Protein AF-A0AA40TTQ0-F1 (afdb_monomer_lite)

Secondary structure (DSSP, 8-state):
--HHHHHHHHHHHHHHHHHHHHHHHHHHHHHHHHHHHHHHHHHHHHHHHHHHHHHHHHHHHHHHHHHHHHHH--S-HHHHHHHHHHHHHHS-HHHHHHHHHHHTT-TTPPPHHHHHHHHHHHHH----S-GGG-----HHHHHHHHHHHHHHHH---------SS------PPPPPP-

Foldseek 3Di:
DPVVVVVVVVVVVVVVVVVVVVVVVVVVVVVVVVVVVVVVVVVVVVVVVVVLVVVLVVLLVLLVQLVVCLLLVDPDCPSNVVSLVVCVPPPDPVLNVLVVCQSVVPPPRDDSLVSSQVSCCVSVVDNPDDSVPDDDDNVNSVVVVVVVVVVVVVPDDPDDPDDPPDDDDDDDDDDDDD

pLDDT: mean 82.65, std 13.67, range [43.72, 95.0]

Radius of gyration: 42.47 Å; chains: 1; bounding box: 143×43×123 Å

Organism: NCBI:txid200454

Sequence (178 aa):
MNLDLIWAALLGSAGGIAGMGIVLWLLRTWFKARIKQSISHEYAVKLEEWKKSEQIRVKSEAIASLLAEWMSFPDDQRTLNKLTFEAYLWLPTDILRLLTKTLTHSATAPNAREILWHVRKHLLEDETLKSSEIVIFKQESERRAFRAKMSEMSTFTPFTPVNALGTKGHKGKNSPAR

Structure (mmCIF, N/CA/C/O backbone):
data_AF-A0AA40TTQ0-F1
#
_entry.id   AF-A0AA40TTQ0-F1
#
loop_
_atom_site.group_PDB
_atom_site.id
_atom_site.type_symbol
_atom_site.label_atom_id
_atom_site.label_alt_id
_atom_site.label_comp_id
_atom_site.label_asym_id
_atom_site.label_entity_id
_atom_site.label_seq_id
_atom_site.pdbx_PDB_ins_code
_atom_site.Cartn_x
_atom_site.Cartn_y
_atom_site.Cartn_z
_atom_site.occupancy
_atom_site.B_iso_or_equiv
_atom_site.auth_seq_id
_atom_site.auth_comp_id
_atom_site.auth_asym_id
_atom_site.auth_atom_id
_atom_site.pdbx_PDB_model_num
ATOM 1 N N . MET A 1 1 ? 58.959 8.217 -63.637 1.00 51.47 1 MET A N 1
ATOM 2 C CA . MET A 1 1 ? 58.066 7.772 -62.542 1.00 51.47 1 MET A CA 1
ATOM 3 C C . MET A 1 1 ? 56.695 8.343 -62.820 1.00 51.47 1 MET A C 1
ATOM 5 O O . MET A 1 1 ? 56.584 9.554 -62.947 1.00 51.47 1 MET A O 1
ATOM 9 N N . ASN A 1 2 ? 55.691 7.486 -62.988 1.00 65.00 2 ASN A N 1
ATOM 10 C CA . ASN A 1 2 ? 54.341 7.917 -63.344 1.00 65.00 2 ASN A CA 1
ATOM 11 C C . ASN A 1 2 ? 53.693 8.567 -62.119 1.00 65.00 2 ASN A C 1
ATOM 13 O O . ASN A 1 2 ? 53.228 7.864 -61.221 1.00 65.00 2 ASN A O 1
ATOM 17 N N . LEU A 1 3 ? 53.705 9.903 -62.072 1.00 66.81 3 LEU A N 1
ATOM 18 C CA . LEU A 1 3 ? 53.037 10.683 -61.027 1.00 66.81 3 LEU A CA 1
ATOM 19 C C . LEU A 1 3 ? 51.554 10.302 -60.906 1.00 66.81 3 LEU A C 1
ATOM 21 O O . LEU A 1 3 ? 51.031 10.266 -59.798 1.00 66.81 3 LEU A O 1
ATOM 25 N N . ASP A 1 4 ? 50.915 9.923 -62.012 1.00 66.75 4 ASP A N 1
ATOM 26 C CA . ASP A 1 4 ? 49.509 9.508 -62.052 1.00 66.75 4 ASP A CA 1
ATOM 27 C C . ASP A 1 4 ? 49.234 8.239 -61.231 1.00 66.75 4 ASP A C 1
ATOM 29 O O . ASP A 1 4 ? 48.194 8.127 -60.585 1.00 66.75 4 ASP A O 1
ATOM 33 N N . LEU A 1 5 ? 50.192 7.305 -61.179 1.00 71.06 5 LEU A N 1
ATOM 34 C CA . LEU A 1 5 ? 50.070 6.078 -60.385 1.00 71.06 5 LEU A CA 1
ATOM 35 C C . LEU A 1 5 ? 50.180 6.373 -58.879 1.00 71.06 5 LEU A C 1
ATOM 37 O O . LEU A 1 5 ? 49.493 5.752 -58.070 1.00 71.06 5 LEU A O 1
ATOM 41 N N . ILE A 1 6 ? 51.017 7.347 -58.503 1.00 68.25 6 ILE A N 1
ATOM 42 C CA . ILE A 1 6 ? 51.198 7.770 -57.108 1.00 68.25 6 ILE A CA 1
ATOM 43 C C . ILE A 1 6 ? 49.975 8.564 -56.639 1.00 68.25 6 ILE A C 1
ATOM 45 O O . ILE A 1 6 ? 49.463 8.284 -55.559 1.00 68.25 6 ILE A O 1
ATOM 49 N N . TRP A 1 7 ? 49.452 9.486 -57.458 1.00 61.69 7 TRP A N 1
ATOM 50 C CA . TRP A 1 7 ? 48.232 10.238 -57.144 1.00 61.69 7 TRP A CA 1
ATOM 51 C C . TRP A 1 7 ? 46.994 9.341 -57.050 1.00 61.69 7 TRP A C 1
ATOM 53 O O . TRP A 1 7 ? 46.204 9.504 -56.120 1.00 61.69 7 TRP A O 1
ATOM 63 N N . ALA A 1 8 ? 46.851 8.349 -57.935 1.00 67.06 8 ALA A N 1
ATOM 64 C CA . ALA A 1 8 ? 45.763 7.372 -57.867 1.00 67.06 8 ALA A CA 1
ATOM 65 C C . ALA A 1 8 ? 45.841 6.485 -56.608 1.00 67.06 8 ALA A C 1
ATOM 67 O O . ALA A 1 8 ? 44.820 6.238 -55.964 1.00 67.06 8 ALA A O 1
ATOM 68 N N . ALA A 1 9 ? 47.043 6.057 -56.201 1.00 63.75 9 ALA A N 1
ATOM 69 C CA . ALA A 1 9 ? 47.244 5.299 -54.963 1.00 63.75 9 ALA A CA 1
ATOM 70 C C . ALA A 1 9 ? 46.985 6.147 -53.698 1.00 63.75 9 ALA A C 1
ATOM 72 O O . ALA A 1 9 ? 46.375 5.670 -52.736 1.00 63.75 9 ALA A O 1
ATOM 73 N N . LEU A 1 10 ? 47.384 7.424 -53.702 1.00 59.88 10 LEU A N 1
ATOM 74 C CA . LEU A 1 10 ? 47.136 8.364 -52.601 1.00 59.88 10 LEU A CA 1
ATOM 75 C C . LEU A 1 10 ? 45.644 8.695 -52.454 1.00 59.88 10 LEU A C 1
ATOM 77 O O . LEU A 1 10 ? 45.123 8.660 -51.343 1.00 59.88 10 LEU A O 1
ATOM 81 N N . LEU A 1 11 ? 44.929 8.922 -53.559 1.00 60.12 11 LEU A N 1
ATOM 82 C CA . LEU A 1 11 ? 43.478 9.152 -53.555 1.00 60.12 11 LEU A CA 1
ATOM 83 C C . LEU A 1 11 ? 42.687 7.896 -53.152 1.00 60.12 11 LEU A C 1
ATOM 85 O O . LEU A 1 11 ? 41.735 7.997 -52.376 1.00 60.12 11 LEU A O 1
ATOM 89 N N . GLY A 1 12 ? 43.111 6.709 -53.602 1.00 63.59 12 GLY A N 1
ATOM 90 C CA . GLY A 1 12 ? 42.517 5.433 -53.188 1.00 63.59 12 GLY A CA 1
ATOM 91 C C . GLY A 1 12 ? 42.702 5.142 -51.694 1.00 63.59 12 GLY A C 1
ATOM 92 O O . GLY A 1 12 ? 41.765 4.709 -51.022 1.00 63.59 12 GLY A O 1
ATOM 93 N N . SER A 1 13 ? 43.882 5.446 -51.142 1.00 65.62 13 SER A N 1
ATOM 94 C CA . SER A 1 13 ? 44.162 5.289 -49.706 1.00 65.62 13 SER A CA 1
ATOM 95 C C . SER A 1 13 ? 43.457 6.342 -48.835 1.00 65.62 13 SER A C 1
ATOM 97 O O . SER A 1 13 ? 42.925 5.998 -47.778 1.00 65.62 13 SER A O 1
ATOM 99 N N . ALA A 1 14 ? 43.350 7.595 -49.294 1.00 65.44 14 ALA A N 1
ATOM 100 C CA . ALA A 1 14 ? 42.649 8.666 -48.583 1.00 65.44 14 ALA A CA 1
ATOM 101 C C . ALA A 1 14 ? 41.132 8.417 -48.486 1.00 65.44 14 ALA A C 1
ATOM 103 O O . ALA A 1 14 ? 40.538 8.616 -47.423 1.00 65.44 14 ALA A O 1
ATOM 104 N N . GLY A 1 15 ? 40.509 7.913 -49.559 1.00 72.50 15 GLY A N 1
ATOM 105 C CA . GLY A 1 15 ? 39.101 7.504 -49.552 1.00 72.50 15 GLY A CA 1
ATOM 106 C C . GLY A 1 15 ? 38.826 6.334 -48.601 1.00 72.50 15 GLY A C 1
ATOM 107 O O . GLY A 1 15 ? 37.825 6.342 -47.882 1.00 72.50 15 GLY A O 1
ATOM 108 N N . GLY A 1 16 ? 39.750 5.369 -48.524 1.00 74.44 16 GLY A N 1
ATOM 109 C CA . GLY A 1 16 ? 39.674 4.252 -47.579 1.00 74.44 16 GLY A CA 1
ATOM 110 C C . GLY A 1 16 ? 39.749 4.692 -46.113 1.00 74.44 16 GLY A C 1
ATOM 111 O O . GLY A 1 16 ? 38.965 4.219 -45.290 1.00 74.44 16 GLY A O 1
ATOM 112 N N . ILE A 1 17 ? 40.632 5.643 -45.785 1.00 80.00 17 ILE A N 1
ATOM 113 C CA . ILE A 1 17 ? 40.770 6.192 -44.424 1.00 80.00 17 ILE A CA 1
ATOM 114 C C . ILE A 1 17 ? 39.514 6.977 -44.019 1.00 80.00 17 ILE A C 1
ATOM 116 O O . ILE A 1 17 ? 39.007 6.797 -42.910 1.00 80.00 17 ILE A O 1
ATOM 120 N N . ALA A 1 18 ? 38.971 7.806 -44.916 1.00 83.31 18 ALA A N 1
ATOM 121 C CA . ALA A 1 18 ? 37.744 8.559 -44.656 1.00 83.31 18 ALA A CA 1
ATOM 122 C C . ALA A 1 18 ? 36.525 7.634 -44.483 1.00 83.31 18 ALA A C 1
ATOM 124 O O . ALA A 1 18 ? 35.764 7.785 -43.524 1.00 83.31 18 ALA A O 1
ATOM 125 N N . GLY A 1 19 ? 36.374 6.631 -45.356 1.00 83.94 19 GLY A N 1
ATOM 126 C CA . GLY A 1 19 ? 35.318 5.622 -45.250 1.00 83.94 19 GLY A CA 1
ATOM 127 C C . GLY A 1 19 ? 35.407 4.817 -43.951 1.00 83.94 19 GLY A C 1
ATOM 128 O O . GLY A 1 19 ? 34.407 4.664 -43.248 1.00 83.94 19 GLY A O 1
ATOM 129 N N . MET A 1 20 ? 36.613 4.386 -43.568 1.00 85.06 20 MET A N 1
ATOM 130 C CA . MET A 1 20 ? 36.853 3.704 -42.292 1.00 85.06 20 MET A CA 1
ATOM 131 C C . MET A 1 20 ? 36.499 4.598 -41.093 1.00 85.06 20 MET A C 1
ATOM 133 O O . MET A 1 20 ? 35.878 4.136 -40.137 1.00 85.06 20 MET A O 1
ATOM 137 N N . GLY A 1 21 ? 36.826 5.893 -41.155 1.00 88.94 21 GLY A N 1
ATOM 138 C CA . GLY A 1 21 ? 36.460 6.867 -40.125 1.00 88.94 21 GLY A CA 1
ATOM 139 C C . GLY A 1 21 ? 34.946 6.985 -39.921 1.00 88.94 21 GLY A C 1
ATOM 140 O O . GLY A 1 21 ? 34.479 6.986 -38.781 1.00 88.94 21 GLY A O 1
ATOM 141 N N . ILE A 1 22 ? 34.169 7.012 -41.008 1.00 89.88 22 ILE A N 1
ATOM 142 C CA . ILE A 1 22 ? 32.698 7.055 -40.957 1.00 89.88 22 ILE A CA 1
ATOM 143 C C . ILE A 1 22 ? 32.139 5.767 -40.342 1.00 89.88 22 ILE A C 1
ATOM 145 O O . ILE A 1 22 ? 31.272 5.832 -39.469 1.00 89.88 22 ILE A O 1
ATOM 149 N N . VAL A 1 23 ? 32.659 4.600 -40.735 1.00 89.38 23 VAL A N 1
ATOM 150 C CA . VAL A 1 23 ? 32.239 3.305 -40.172 1.00 89.38 23 VAL A CA 1
ATOM 151 C C . VAL A 1 23 ? 32.527 3.240 -38.669 1.00 89.38 23 VAL A C 1
ATOM 153 O O . VAL A 1 23 ? 31.640 2.896 -37.888 1.00 89.38 23 VAL A O 1
ATOM 156 N N . LEU A 1 24 ? 33.725 3.640 -38.230 1.00 91.44 24 LEU A N 1
ATOM 157 C CA . LEU A 1 24 ? 34.081 3.692 -36.808 1.00 91.44 24 LEU A CA 1
ATOM 158 C C . LEU A 1 24 ? 33.217 4.691 -36.028 1.00 91.44 24 LEU A C 1
ATOM 160 O O . LEU A 1 24 ? 32.827 4.419 -34.889 1.00 91.44 24 LEU A O 1
ATOM 164 N N . TRP A 1 25 ? 32.883 5.833 -36.630 1.00 93.56 25 TRP A N 1
ATOM 165 C CA . TRP A 1 25 ? 32.001 6.826 -36.023 1.00 93.56 25 TRP A CA 1
ATOM 166 C C . TRP A 1 25 ? 30.566 6.306 -35.859 1.00 93.56 25 TRP A C 1
ATOM 168 O O . TRP A 1 25 ? 29.976 6.462 -34.783 1.00 93.56 25 TRP A O 1
ATOM 178 N N . LEU A 1 26 ? 30.025 5.628 -36.876 1.00 92.56 26 LEU A N 1
ATOM 179 C CA . LEU A 1 26 ? 28.711 4.985 -36.819 1.00 92.56 26 LEU A CA 1
ATOM 180 C C . LEU A 1 26 ? 28.681 3.871 -35.770 1.00 92.56 26 LEU A C 1
ATOM 182 O O . LEU A 1 26 ? 27.776 3.854 -34.939 1.00 92.56 26 LEU A O 1
ATOM 186 N N . LEU A 1 27 ? 29.697 3.002 -35.736 1.00 90.56 27 LEU A N 1
ATOM 187 C CA . LEU A 1 27 ? 29.819 1.945 -34.728 1.00 90.56 27 LEU A CA 1
ATOM 188 C C . LEU A 1 27 ? 29.895 2.522 -33.312 1.00 90.56 27 LEU A C 1
ATOM 190 O O . LEU A 1 27 ? 29.179 2.067 -32.421 1.00 90.56 27 LEU A O 1
ATOM 194 N N . ARG A 1 28 ? 30.701 3.569 -33.095 1.00 91.94 28 ARG A N 1
ATOM 195 C CA . ARG A 1 28 ? 30.805 4.249 -31.794 1.00 91.94 28 ARG A CA 1
ATOM 196 C C . ARG A 1 28 ? 29.472 4.864 -31.373 1.00 91.94 28 ARG A C 1
ATOM 198 O O . ARG A 1 28 ? 29.114 4.783 -30.199 1.00 91.94 28 ARG A O 1
ATOM 205 N N . THR A 1 29 ? 28.744 5.477 -32.301 1.00 92.25 29 THR A N 1
ATOM 206 C CA . THR A 1 29 ? 27.443 6.106 -32.024 1.00 92.25 29 THR A CA 1
ATOM 207 C C . THR A 1 29 ? 26.373 5.058 -31.735 1.00 92.25 29 THR A C 1
ATOM 209 O O . THR A 1 29 ? 25.661 5.175 -30.738 1.00 92.25 29 THR A O 1
ATOM 212 N N . TRP A 1 30 ? 26.319 3.994 -32.536 1.00 93.69 30 TRP A N 1
ATOM 213 C CA . TRP A 1 30 ? 25.402 2.875 -32.345 1.00 93.69 30 TRP A CA 1
ATOM 214 C C . TRP A 1 30 ? 25.654 2.155 -31.017 1.00 93.69 30 TRP A C 1
ATOM 216 O O . TRP A 1 30 ? 24.724 1.949 -30.239 1.00 93.69 30 TRP A O 1
ATOM 226 N N . PHE A 1 31 ? 26.915 1.857 -30.694 1.00 92.38 31 PHE A N 1
ATOM 227 C CA . PHE A 1 31 ? 27.279 1.184 -29.449 1.00 92.38 31 PHE A CA 1
ATOM 228 C C . PHE A 1 31 ? 26.952 2.043 -28.219 1.00 92.38 31 PHE A C 1
ATOM 230 O O . PHE A 1 31 ? 26.344 1.559 -27.263 1.00 92.38 31 PHE A O 1
ATOM 237 N N . LYS A 1 32 ? 27.258 3.350 -28.263 1.00 91.62 32 LYS A N 1
ATOM 238 C CA . LYS A 1 32 ? 26.857 4.300 -27.211 1.00 91.62 32 LYS A CA 1
ATOM 239 C C . LYS A 1 32 ? 25.343 4.362 -27.042 1.00 91.62 32 LYS A C 1
ATOM 241 O O . LYS A 1 32 ? 24.867 4.347 -25.909 1.00 91.62 32 LYS A O 1
ATOM 246 N N . ALA A 1 33 ? 24.592 4.433 -28.141 1.00 91.44 33 ALA A N 1
ATOM 247 C CA . ALA A 1 33 ? 23.135 4.455 -28.100 1.00 91.44 33 ALA A CA 1
ATOM 248 C C . ALA A 1 33 ? 22.583 3.164 -27.483 1.00 91.44 33 ALA A C 1
ATOM 250 O O . ALA A 1 33 ? 21.716 3.225 -26.613 1.00 91.44 33 ALA A O 1
ATOM 251 N N . ARG A 1 34 ? 23.139 2.004 -27.855 1.00 92.62 34 ARG A N 1
ATOM 252 C CA . ARG A 1 34 ? 22.678 0.707 -27.358 1.00 92.62 34 ARG A CA 1
ATOM 253 C C . ARG A 1 34 ? 22.950 0.511 -25.868 1.00 92.62 34 ARG A C 1
ATOM 255 O O . ARG A 1 34 ? 22.044 0.065 -25.166 1.00 92.62 34 ARG A O 1
ATOM 262 N N . ILE A 1 35 ? 24.137 0.896 -25.389 1.00 91.50 35 ILE A N 1
ATOM 263 C CA . ILE A 1 35 ? 24.481 0.877 -23.956 1.00 91.50 35 ILE A CA 1
ATOM 264 C C . ILE A 1 35 ? 23.616 1.871 -23.181 1.00 91.50 35 ILE A C 1
ATOM 266 O O . ILE A 1 35 ? 23.064 1.541 -22.136 1.00 91.50 35 ILE A O 1
ATOM 270 N N . LYS A 1 36 ? 23.453 3.097 -23.691 1.00 92.31 36 LYS A N 1
ATOM 271 C CA . LYS A 1 36 ? 22.605 4.096 -23.033 1.00 92.31 36 LYS A CA 1
ATOM 272 C C . LYS A 1 36 ? 21.161 3.607 -22.924 1.00 92.31 36 LYS A C 1
ATOM 274 O O . LYS A 1 36 ? 20.533 3.821 -21.895 1.00 92.31 36 LYS A O 1
ATOM 279 N N . GLN A 1 37 ? 20.650 2.929 -23.951 1.00 92.12 37 GLN A N 1
ATOM 280 C CA . GLN A 1 37 ? 19.309 2.356 -23.938 1.00 92.12 37 GLN A CA 1
ATOM 281 C C . GLN A 1 37 ? 19.178 1.203 -22.937 1.00 92.12 37 GLN A C 1
ATOM 283 O O . GLN A 1 37 ? 18.183 1.162 -22.220 1.00 92.12 37 GLN A O 1
ATOM 288 N N . SER A 1 38 ? 20.158 0.292 -22.849 1.00 88.62 38 SER A N 1
ATOM 289 C CA . SER A 1 38 ? 20.104 -0.798 -21.863 1.00 88.62 38 SER A CA 1
ATOM 290 C C . SER A 1 38 ? 20.137 -0.262 -20.433 1.00 88.62 38 SER A C 1
ATOM 292 O O . SER A 1 38 ? 19.317 -0.660 -19.614 1.00 88.62 38 SER A O 1
ATOM 294 N N . ILE A 1 39 ? 21.011 0.711 -20.165 1.00 90.62 39 ILE A N 1
ATOM 295 C CA . ILE A 1 39 ? 21.120 1.373 -18.862 1.00 90.62 39 ILE A CA 1
ATOM 296 C C . ILE A 1 39 ? 19.836 2.150 -18.535 1.00 90.62 39 ILE A C 1
ATOM 298 O O . ILE A 1 39 ? 19.295 2.034 -17.441 1.00 90.62 39 ILE A O 1
ATOM 302 N N . SER A 1 40 ? 19.317 2.932 -19.486 1.00 90.62 40 SER A N 1
ATOM 303 C CA . SER A 1 40 ? 18.086 3.703 -19.289 1.00 90.62 40 SER A CA 1
ATOM 304 C C . SER A 1 40 ? 16.888 2.804 -19.005 1.00 90.62 40 SER A C 1
ATOM 306 O O . SER A 1 40 ? 16.029 3.185 -18.215 1.00 90.62 40 SER A O 1
ATOM 308 N N . HIS A 1 41 ? 16.813 1.641 -19.652 1.00 93.12 41 HIS A N 1
ATOM 309 C CA . HIS A 1 41 ? 15.755 0.675 -19.393 1.00 93.12 41 HIS A CA 1
ATOM 310 C C . HIS A 1 41 ? 15.873 0.097 -17.982 1.00 93.12 41 HIS A C 1
ATOM 312 O O . HIS A 1 41 ? 14.893 0.089 -17.247 1.00 93.12 41 HIS A O 1
ATOM 318 N N . GLU A 1 42 ? 17.078 -0.296 -17.566 1.00 90.75 42 GLU A N 1
ATOM 319 C CA . GLU A 1 42 ? 17.314 -0.802 -16.213 1.00 90.75 42 GLU A CA 1
ATOM 320 C C . GLU A 1 42 ? 16.961 0.241 -15.139 1.00 90.75 42 GLU A C 1
ATOM 322 O O . GLU A 1 42 ? 16.301 -0.081 -14.153 1.00 90.75 42 GLU A O 1
ATOM 327 N N . TYR A 1 43 ? 17.329 1.511 -15.341 1.00 92.25 43 TYR A N 1
ATOM 328 C CA . TYR A 1 43 ? 16.928 2.588 -14.433 1.00 92.25 43 TYR A CA 1
ATOM 329 C C . TYR A 1 43 ? 15.420 2.840 -14.434 1.00 92.25 43 TYR A C 1
ATOM 331 O O . TYR A 1 43 ? 14.869 3.125 -13.375 1.00 92.25 43 TYR A O 1
ATOM 339 N N . ALA A 1 44 ? 14.746 2.736 -15.584 1.00 92.94 44 ALA A N 1
ATOM 340 C CA . ALA A 1 44 ? 13.294 2.878 -15.653 1.00 92.94 44 ALA A CA 1
ATOM 341 C C . ALA A 1 44 ? 12.593 1.773 -14.851 1.00 92.94 44 ALA A C 1
ATOM 343 O O . ALA A 1 44 ? 11.736 2.081 -14.027 1.00 92.94 44 ALA A O 1
ATOM 344 N N . VAL A 1 45 ? 13.032 0.519 -15.005 1.00 93.88 45 VAL A N 1
ATOM 345 C CA . VAL A 1 45 ? 12.511 -0.624 -14.239 1.00 93.88 45 VAL A CA 1
ATOM 346 C C . VAL A 1 45 ? 12.744 -0.428 -12.739 1.00 93.88 45 VAL A C 1
ATOM 348 O O . VAL A 1 45 ? 11.802 -0.513 -11.956 1.00 93.88 45 VAL A O 1
ATOM 351 N N . LYS A 1 46 ? 13.967 -0.064 -12.327 1.00 93.38 46 LYS A N 1
ATOM 352 C CA . LYS A 1 46 ? 14.277 0.215 -10.911 1.00 93.38 46 LYS A CA 1
ATOM 353 C C . LYS A 1 46 ? 13.450 1.369 -10.345 1.00 93.38 46 LYS A C 1
ATOM 355 O O . LYS A 1 46 ? 13.055 1.339 -9.183 1.00 93.38 46 LYS A O 1
ATOM 360 N N . LEU A 1 47 ? 13.188 2.398 -11.150 1.00 93.19 47 LEU A N 1
ATOM 361 C CA . LEU A 1 47 ? 12.368 3.534 -10.743 1.00 93.19 47 LEU A CA 1
ATOM 362 C C . LEU A 1 47 ? 10.900 3.134 -10.562 1.00 93.19 47 LEU A C 1
ATOM 364 O O . LEU A 1 47 ? 10.255 3.599 -9.624 1.00 93.19 47 LEU A O 1
ATOM 368 N N . GLU A 1 48 ? 10.361 2.299 -11.448 1.00 93.44 48 GLU A N 1
ATOM 369 C CA . GLU A 1 48 ? 9.004 1.759 -11.327 1.00 93.44 48 GLU A CA 1
ATOM 370 C C . GLU A 1 48 ? 8.859 0.869 -10.092 1.00 93.44 48 GLU A C 1
ATOM 372 O O . GLU A 1 48 ? 7.900 1.017 -9.335 1.00 93.44 48 GLU A O 1
ATOM 377 N N . GLU A 1 49 ? 9.845 0.015 -9.835 1.00 92.44 49 GLU A N 1
ATOM 378 C CA . GLU A 1 49 ? 9.877 -0.854 -8.661 1.00 92.44 49 GLU A CA 1
ATOM 379 C C . GLU A 1 49 ? 9.958 -0.045 -7.359 1.00 92.44 49 GLU A C 1
ATOM 381 O O . GLU A 1 49 ? 9.176 -0.267 -6.430 1.00 92.44 49 GLU A O 1
ATOM 386 N N . TRP A 1 50 ? 10.812 0.984 -7.323 1.00 93.50 50 TRP A N 1
ATOM 387 C CA . TRP A 1 50 ? 10.887 1.907 -6.193 1.00 93.50 50 TRP A CA 1
ATOM 388 C C . TRP A 1 50 ? 9.554 2.629 -5.961 1.00 93.50 50 TRP A C 1
ATOM 390 O O . TRP A 1 50 ? 9.050 2.652 -4.837 1.00 93.50 50 TRP A O 1
ATOM 400 N N . LYS A 1 51 ? 8.917 3.140 -7.023 1.00 94.31 51 LYS A N 1
ATOM 401 C CA . LYS A 1 51 ? 7.589 3.767 -6.931 1.00 94.31 51 LYS A CA 1
ATOM 402 C C . LYS A 1 51 ? 6.528 2.796 -6.413 1.00 94.31 51 LYS A C 1
ATOM 404 O O . LYS A 1 51 ? 5.709 3.200 -5.590 1.00 94.31 51 LYS A O 1
ATOM 409 N N . LYS A 1 52 ? 6.536 1.532 -6.857 1.00 92.38 52 LYS A N 1
ATOM 410 C CA . LYS A 1 52 ? 5.618 0.495 -6.354 1.00 92.38 52 LYS A CA 1
ATOM 411 C C . LYS A 1 52 ? 5.837 0.273 -4.855 1.00 92.38 52 LYS A C 1
ATOM 413 O O . LYS A 1 52 ? 4.867 0.274 -4.101 1.00 92.38 52 LYS A O 1
ATOM 418 N N . SER A 1 53 ? 7.092 0.159 -4.417 1.00 91.19 53 SER A N 1
ATOM 419 C CA . SER A 1 53 ? 7.437 -0.031 -3.001 1.00 91.19 53 SER A CA 1
ATOM 420 C C . SER A 1 53 ? 6.991 1.143 -2.122 1.00 91.19 53 SER A C 1
ATOM 422 O O . SER A 1 53 ? 6.405 0.939 -1.058 1.00 91.19 53 SER A O 1
ATOM 424 N N . GLU A 1 54 ? 7.169 2.373 -2.605 1.00 93.06 54 GLU A N 1
ATOM 425 C CA . GLU A 1 54 ? 6.760 3.578 -1.888 1.00 93.06 54 GLU A CA 1
ATOM 426 C C . GLU A 1 54 ? 5.233 3.663 -1.775 1.00 93.06 54 GLU A C 1
ATOM 428 O O . GLU A 1 54 ? 4.696 3.925 -0.701 1.00 93.06 54 GLU A O 1
ATOM 433 N N . GLN A 1 55 ? 4.509 3.351 -2.855 1.00 92.56 55 GLN A N 1
ATOM 434 C CA . GLN A 1 55 ? 3.047 3.295 -2.821 1.00 92.56 55 GLN A CA 1
ATOM 435 C C . GLN A 1 55 ? 2.530 2.237 -1.847 1.00 92.56 55 GLN A C 1
ATOM 437 O O . GLN A 1 55 ? 1.550 2.489 -1.150 1.00 92.56 55 GLN A O 1
ATOM 442 N N . ILE A 1 56 ? 3.173 1.068 -1.783 1.00 92.62 56 ILE A N 1
ATOM 443 C CA . ILE A 1 56 ? 2.826 0.026 -0.811 1.00 92.62 56 ILE A CA 1
ATOM 444 C C . ILE A 1 56 ? 3.014 0.551 0.613 1.00 92.62 56 ILE A C 1
ATOM 446 O O . ILE A 1 56 ? 2.126 0.356 1.444 1.00 92.62 56 ILE A O 1
ATOM 450 N N . ARG A 1 57 ? 4.121 1.251 0.893 1.00 91.31 57 ARG A N 1
ATOM 451 C CA . ARG A 1 57 ? 4.401 1.833 2.212 1.00 91.31 57 ARG A CA 1
ATOM 452 C C . ARG A 1 57 ? 3.318 2.824 2.636 1.00 91.31 57 ARG A C 1
ATOM 454 O O . ARG A 1 57 ? 2.725 2.641 3.694 1.00 91.31 57 ARG A O 1
ATOM 461 N N . VAL A 1 58 ? 3.010 3.801 1.782 1.00 93.50 58 VAL A N 1
ATOM 462 C CA . VAL A 1 58 ? 1.999 4.839 2.059 1.00 93.50 58 VAL A CA 1
ATOM 463 C C . VAL A 1 58 ? 0.606 4.229 2.245 1.00 93.50 58 VAL A C 1
ATOM 465 O O . VAL A 1 58 ? -0.098 4.538 3.203 1.00 93.50 58 VAL A O 1
ATOM 468 N N . LYS A 1 59 ? 0.208 3.299 1.371 1.00 93.12 59 LYS A N 1
ATOM 469 C CA . LYS A 1 59 ? -1.087 2.605 1.475 1.00 93.12 59 LYS A CA 1
ATOM 470 C C . LYS A 1 59 ? -1.200 1.761 2.747 1.00 93.12 59 LYS A C 1
ATOM 472 O O . LYS A 1 59 ? -2.257 1.722 3.375 1.00 93.12 59 LYS A O 1
ATOM 477 N N . SER A 1 60 ? -0.110 1.100 3.136 1.00 90.94 60 SER A N 1
ATOM 478 C CA . SER A 1 60 ? -0.048 0.315 4.374 1.00 90.94 60 SER A CA 1
ATOM 479 C C . SER A 1 60 ? -0.166 1.212 5.605 1.00 90.94 60 SER A C 1
ATOM 481 O O . SER A 1 60 ? -0.904 0.883 6.532 1.00 90.94 60 SER A O 1
ATOM 483 N N . GLU A 1 61 ? 0.512 2.361 5.597 1.00 92.81 61 GLU A N 1
ATOM 484 C CA . GLU A 1 61 ? 0.433 3.368 6.657 1.00 92.81 61 GLU A CA 1
ATOM 485 C C . GLU A 1 61 ? -0.996 3.896 6.832 1.00 92.81 61 GLU A C 1
ATOM 487 O O . GLU A 1 61 ? -1.483 3.970 7.961 1.00 92.81 61 GLU A O 1
ATOM 492 N N . ALA A 1 62 ? -1.702 4.184 5.734 1.00 93.12 62 ALA A N 1
ATOM 493 C CA . ALA A 1 62 ? -3.084 4.659 5.778 1.00 93.12 62 ALA A CA 1
ATOM 494 C C . ALA A 1 62 ? -4.034 3.645 6.444 1.00 93.12 62 ALA A C 1
ATOM 496 O O . ALA A 1 62 ? -4.820 4.015 7.317 1.00 93.12 62 ALA A O 1
ATOM 497 N N . ILE A 1 63 ? -3.938 2.354 6.095 1.00 93.81 63 ILE A N 1
ATOM 498 C CA . ILE A 1 63 ? -4.769 1.298 6.706 1.00 93.81 63 ILE A CA 1
ATOM 499 C C . ILE A 1 63 ? -4.393 1.051 8.168 1.00 93.81 63 ILE A C 1
ATOM 501 O O . ILE A 1 63 ? -5.278 0.871 9.006 1.00 93.81 63 ILE A O 1
ATOM 505 N N . ALA A 1 64 ? -3.098 1.041 8.489 1.00 92.44 64 ALA A N 1
ATOM 506 C CA . ALA A 1 64 ? -2.642 0.878 9.865 1.00 92.44 64 ALA A CA 1
ATOM 507 C C . ALA A 1 64 ? -3.149 2.029 10.746 1.00 92.44 64 ALA A C 1
ATOM 509 O O . ALA A 1 64 ? -3.685 1.783 11.825 1.00 92.44 64 ALA A O 1
ATOM 510 N N . SER A 1 65 ? -3.059 3.261 10.242 1.00 92.94 65 SER A N 1
ATOM 511 C CA . SER A 1 65 ? -3.573 4.459 10.911 1.00 92.94 65 SER A CA 1
ATOM 512 C C . SER A 1 65 ? -5.090 4.403 11.069 1.00 92.94 65 SER A C 1
ATOM 514 O O . SER A 1 65 ? -5.595 4.686 12.149 1.00 92.94 65 SER A O 1
ATOM 516 N N . LEU A 1 66 ? -5.820 3.973 10.033 1.00 93.88 66 LEU A N 1
ATOM 517 C CA . LEU A 1 66 ? -7.275 3.811 10.084 1.00 93.88 66 LEU A CA 1
ATOM 518 C C . LEU A 1 66 ? -7.699 2.839 11.187 1.00 93.88 66 LEU A C 1
ATOM 520 O O . LEU A 1 66 ? -8.578 3.155 11.983 1.00 93.88 66 LEU A O 1
ATOM 524 N N . LEU A 1 67 ? -7.092 1.652 11.229 1.00 91.06 67 LEU A N 1
ATOM 525 C CA . LEU A 1 67 ? -7.451 0.629 12.208 1.00 91.06 67 LEU A CA 1
ATOM 526 C C . LEU A 1 67 ? -7.017 1.013 13.624 1.00 91.06 67 LEU A C 1
ATOM 528 O O . LEU A 1 67 ? -7.753 0.733 14.567 1.00 91.06 67 LEU A O 1
ATOM 532 N N . ALA A 1 68 ? -5.863 1.665 13.775 1.00 91.06 68 ALA A N 1
ATOM 533 C CA . ALA A 1 68 ? -5.411 2.181 15.063 1.00 91.06 68 ALA A CA 1
ATOM 534 C C . ALA A 1 68 ? -6.368 3.251 15.600 1.00 91.06 68 ALA A C 1
ATOM 536 O O . ALA A 1 68 ? -6.794 3.169 16.751 1.00 91.06 68 ALA A O 1
ATOM 537 N N . GLU A 1 69 ? -6.754 4.203 14.750 1.00 90.94 69 GLU A N 1
ATOM 538 C CA . GLU A 1 69 ? -7.685 5.267 15.111 1.00 90.94 69 GLU A CA 1
ATOM 539 C C . GLU A 1 69 ? -9.071 4.701 15.418 1.00 90.94 69 GLU A C 1
ATOM 541 O O . GLU A 1 69 ? -9.655 5.021 16.441 1.00 90.94 69 GLU A O 1
ATOM 546 N N . TRP A 1 70 ? -9.581 3.774 14.607 1.00 90.31 70 TRP A N 1
ATOM 547 C CA . TRP A 1 70 ? -10.867 3.128 14.872 1.00 90.31 70 TRP A CA 1
ATOM 548 C C . TRP A 1 70 ? -10.889 2.373 16.213 1.00 90.31 70 TRP A C 1
ATOM 550 O O . TRP A 1 70 ? -11.871 2.446 16.949 1.00 90.31 70 TRP A O 1
ATOM 560 N N . MET A 1 71 ? -9.799 1.684 16.572 1.00 86.56 71 MET A N 1
ATOM 561 C CA . MET A 1 71 ? -9.688 0.973 17.854 1.00 86.56 71 MET A CA 1
ATOM 562 C C . MET A 1 71 ? -9.510 1.893 19.065 1.00 86.56 71 MET A C 1
ATOM 564 O O . MET A 1 71 ? -9.773 1.461 20.190 1.00 86.56 71 MET A O 1
ATOM 568 N N . SER A 1 72 ? -9.046 3.130 18.869 1.00 85.75 72 SER A N 1
ATOM 569 C CA . SER A 1 72 ? -8.822 4.083 19.961 1.00 85.75 72 SER A CA 1
ATOM 570 C C . SER A 1 72 ? -10.120 4.725 20.475 1.00 85.75 72 SER A C 1
ATOM 572 O O . SER A 1 72 ? -10.095 5.348 21.540 1.00 85.75 72 SER A O 1
ATOM 574 N N . PHE A 1 73 ? -11.243 4.506 19.771 1.00 82.75 73 PHE A N 1
ATOM 575 C CA . PHE A 1 73 ? -12.540 5.158 19.986 1.00 82.75 73 PHE A CA 1
ATOM 576 C C . PHE A 1 73 ? -12.380 6.687 20.022 1.00 82.75 73 PHE A C 1
ATOM 578 O O . PHE A 1 73 ? -12.411 7.286 21.100 1.00 82.75 73 PHE A O 1
ATOM 585 N N . PRO A 1 74 ? -12.142 7.316 18.859 1.00 81.69 74 PRO A N 1
ATOM 586 C CA . PRO A 1 74 ? -11.797 8.723 18.785 1.00 81.69 74 PRO A CA 1
ATOM 587 C C . PRO A 1 74 ? -13.047 9.583 18.978 1.00 81.69 74 PRO A C 1
ATOM 589 O O . PRO A 1 74 ? -14.124 9.264 18.471 1.00 81.69 74 PRO A O 1
ATOM 592 N N . ASP A 1 75 ? -12.883 10.712 19.665 1.00 79.56 75 ASP A N 1
ATOM 593 C CA . ASP A 1 75 ? -13.944 11.718 19.779 1.00 79.56 75 ASP A CA 1
ATOM 594 C C . ASP A 1 75 ? -14.109 12.505 18.462 1.00 79.56 75 ASP A C 1
ATOM 596 O O . ASP A 1 75 ? -15.215 12.919 18.110 1.00 79.56 75 ASP A O 1
ATOM 600 N N . ASP A 1 76 ? -13.019 12.687 17.700 1.00 84.00 76 ASP A N 1
ATOM 601 C CA . ASP A 1 76 ? -13.038 13.356 16.395 1.00 84.00 76 ASP A CA 1
ATOM 602 C C . ASP A 1 76 ? -13.257 12.354 15.253 1.00 84.00 76 ASP A C 1
ATOM 604 O O . ASP A 1 76 ? -12.383 11.579 14.873 1.00 84.00 76 ASP A O 1
ATOM 608 N N . GLN A 1 77 ? -14.442 12.406 14.648 1.00 88.94 77 GLN A N 1
ATOM 609 C CA . GLN A 1 77 ? -14.802 11.552 13.514 1.00 88.94 77 GLN A CA 1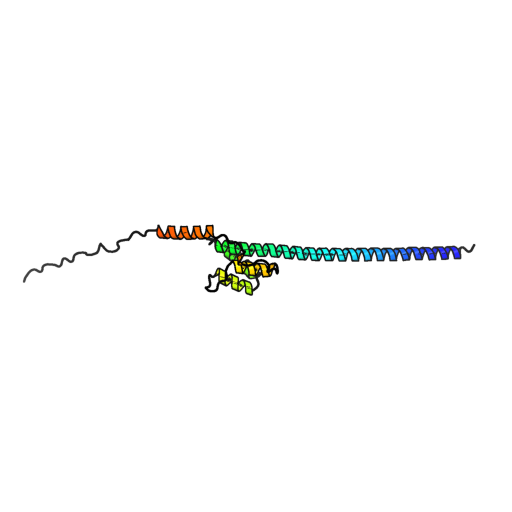
ATOM 610 C C . GLN A 1 77 ? -14.189 12.025 12.190 1.00 88.94 77 GLN A C 1
ATOM 612 O O . GLN A 1 77 ? -14.221 11.297 11.194 1.00 88.94 77 GLN A O 1
ATOM 617 N N . ARG A 1 78 ? -13.648 13.248 12.126 1.00 92.38 78 ARG A N 1
ATOM 618 C CA . ARG A 1 78 ? -13.113 13.815 10.883 1.00 92.38 78 ARG A CA 1
ATOM 619 C C . ARG A 1 78 ? -11.898 13.036 10.389 1.00 92.38 78 ARG A C 1
ATOM 621 O O . ARG A 1 78 ? -11.799 12.769 9.189 1.00 92.38 78 ARG A O 1
ATOM 628 N N . THR A 1 79 ? -10.990 12.683 11.297 1.00 90.69 79 THR A N 1
ATOM 629 C CA . THR A 1 79 ? -9.784 11.895 11.001 1.00 90.69 79 THR A CA 1
ATOM 630 C C . THR A 1 79 ? -10.164 10.508 10.498 1.00 90.69 79 THR A C 1
ATOM 632 O O . THR A 1 79 ? -9.709 10.095 9.430 1.00 90.69 79 THR A O 1
ATOM 635 N N . LEU A 1 80 ? -11.082 9.842 11.201 1.00 91.75 80 LEU A N 1
ATOM 636 C CA . LEU A 1 80 ? -11.580 8.521 10.842 1.00 91.75 80 LEU A CA 1
ATOM 637 C C . LEU A 1 80 ? -12.251 8.525 9.462 1.00 91.75 80 LEU A C 1
ATOM 639 O O . LEU A 1 80 ? -11.916 7.701 8.612 1.00 91.75 80 LEU A O 1
ATOM 643 N N . ASN A 1 81 ? -13.133 9.490 9.190 1.00 93.50 81 ASN A N 1
ATOM 644 C CA . ASN A 1 81 ? -13.799 9.619 7.892 1.00 93.50 81 ASN A CA 1
ATOM 645 C C . ASN A 1 81 ? -12.797 9.854 6.758 1.00 93.50 81 ASN A C 1
ATOM 647 O O . ASN A 1 81 ? -12.886 9.199 5.721 1.00 93.50 81 ASN A O 1
ATOM 651 N N . LYS A 1 82 ? -11.806 10.732 6.964 1.00 94.69 82 LYS A N 1
ATOM 652 C CA . LYS A 1 82 ? -10.745 10.987 5.979 1.00 94.69 82 LYS A CA 1
ATOM 653 C C . LYS A 1 82 ? -9.996 9.698 5.621 1.00 94.69 82 LYS A C 1
ATOM 655 O O . LYS A 1 82 ? -9.890 9.377 4.440 1.00 94.69 82 LYS A O 1
ATOM 660 N N . LEU A 1 83 ? -9.514 8.963 6.626 1.00 93.75 83 LEU A N 1
ATOM 661 C CA . LEU A 1 83 ? -8.766 7.715 6.432 1.00 93.75 83 LEU A CA 1
ATOM 662 C C . LEU A 1 83 ? -9.630 6.629 5.782 1.00 93.75 83 LEU A C 1
ATOM 664 O O . LEU A 1 83 ? -9.167 5.878 4.924 1.00 93.75 83 LEU A O 1
ATOM 668 N N . THR A 1 84 ? -10.909 6.573 6.152 1.00 93.44 84 THR A N 1
ATOM 669 C CA . THR A 1 84 ? -11.840 5.602 5.579 1.00 93.44 84 THR A CA 1
ATOM 670 C C . THR A 1 84 ? -12.091 5.908 4.100 1.00 93.44 84 THR A C 1
ATOM 672 O O . THR A 1 84 ? -12.020 5.006 3.270 1.00 93.44 84 THR A O 1
ATOM 6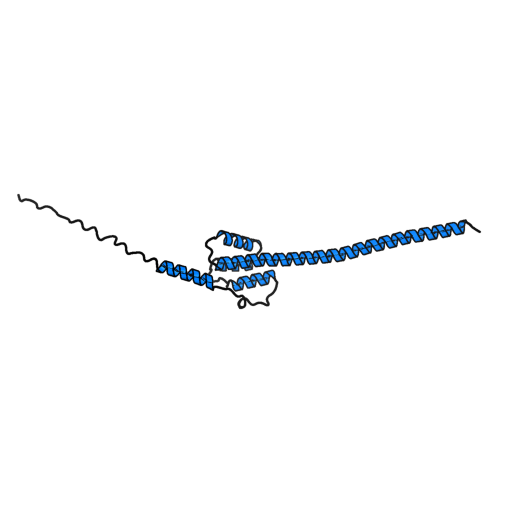75 N N . PHE A 1 85 ? -12.332 7.172 3.738 1.00 95.00 85 PHE A N 1
ATOM 676 C CA . PHE A 1 85 ? -12.509 7.579 2.340 1.00 95.00 85 PHE A CA 1
ATOM 677 C C . PHE A 1 85 ? -11.261 7.329 1.503 1.00 95.00 85 PHE A C 1
ATOM 679 O O . PHE A 1 85 ? -11.375 6.863 0.373 1.00 95.00 85 PHE A O 1
ATOM 686 N N . GLU A 1 86 ? -10.079 7.579 2.061 1.00 94.19 86 GLU A N 1
ATOM 687 C CA . GLU A 1 86 ? -8.824 7.255 1.395 1.00 94.19 86 GLU A CA 1
ATOM 688 C C . GLU A 1 86 ? -8.737 5.756 1.082 1.00 94.19 86 GLU A C 1
ATOM 690 O O . GLU A 1 86 ? -8.493 5.392 -0.067 1.00 94.19 86 GLU A O 1
ATOM 695 N N . ALA A 1 87 ? -9.037 4.888 2.053 1.00 93.38 87 ALA A N 1
ATOM 696 C CA . ALA A 1 87 ? -9.079 3.442 1.841 1.00 93.38 87 ALA A CA 1
ATOM 697 C C . ALA A 1 87 ? -10.110 3.027 0.771 1.00 93.38 87 ALA A C 1
ATOM 699 O O . ALA A 1 87 ? -9.808 2.182 -0.070 1.00 93.38 87 ALA A O 1
ATOM 700 N N . TYR A 1 88 ? -11.297 3.647 0.744 1.00 93.56 88 TYR A N 1
ATOM 701 C CA . TYR A 1 88 ? -12.348 3.357 -0.245 1.00 93.56 88 TYR A CA 1
ATOM 702 C C . TYR A 1 88 ? -11.926 3.620 -1.701 1.00 93.56 88 TYR A C 1
ATOM 704 O O . TYR A 1 88 ? -12.475 2.991 -2.604 1.00 93.56 88 TYR A O 1
ATOM 712 N N . LEU A 1 89 ? -10.981 4.534 -1.948 1.00 93.06 89 LEU A N 1
ATOM 713 C CA . LEU A 1 89 ? -10.600 4.929 -3.309 1.00 93.06 89 LEU A CA 1
ATOM 714 C C . LEU A 1 89 ? -9.675 3.931 -4.007 1.00 93.06 89 LEU A C 1
ATOM 716 O O . LEU A 1 89 ? -9.726 3.811 -5.230 1.00 93.06 89 LEU A O 1
ATOM 720 N N . TRP A 1 90 ? -8.801 3.254 -3.263 1.00 92.50 90 TRP A N 1
ATOM 721 C CA . TRP A 1 90 ? -7.755 2.415 -3.858 1.00 92.50 90 TRP A CA 1
ATOM 722 C C . TRP A 1 90 ? -7.826 0.943 -3.456 1.00 92.50 90 TRP A C 1
ATOM 724 O O . TRP A 1 90 ? -7.174 0.121 -4.102 1.00 92.50 90 TRP A O 1
ATOM 734 N N . LEU A 1 91 ? -8.573 0.592 -2.407 1.00 94.06 91 LEU A N 1
ATOM 735 C CA . LEU A 1 91 ? -8.672 -0.785 -1.938 1.00 94.06 91 LEU A CA 1
ATOM 736 C C . LEU A 1 91 ? -9.650 -1.592 -2.816 1.00 94.06 91 LEU A C 1
ATOM 738 O O . LEU A 1 91 ? -10.727 -1.095 -3.154 1.00 94.06 91 LEU A O 1
ATOM 742 N N . PRO A 1 92 ? -9.332 -2.849 -3.173 1.00 93.94 92 PRO A N 1
ATOM 743 C CA . PRO A 1 92 ? -10.232 -3.683 -3.960 1.00 93.94 92 PRO A CA 1
ATOM 744 C C . PRO A 1 92 ? -11.527 -3.990 -3.200 1.00 93.94 92 PRO A C 1
ATOM 746 O O . PRO A 1 92 ? -11.542 -4.152 -1.976 1.00 93.94 92 PRO A O 1
ATOM 749 N N . THR A 1 93 ? -12.619 -4.132 -3.953 1.00 93.06 93 THR A N 1
ATOM 750 C CA . THR A 1 93 ? -13.984 -4.265 -3.422 1.00 93.06 93 THR A CA 1
ATOM 751 C C . THR A 1 93 ? -14.150 -5.435 -2.450 1.00 93.06 93 THR A C 1
ATOM 753 O O . THR A 1 93 ? -14.922 -5.334 -1.497 1.00 93.06 93 THR A O 1
ATOM 756 N N . ASP A 1 94 ? -13.422 -6.532 -2.649 1.00 91.81 94 ASP A N 1
ATOM 757 C CA . ASP A 1 94 ? -13.528 -7.719 -1.796 1.00 91.81 94 ASP A CA 1
ATOM 758 C C . ASP A 1 94 ? -13.036 -7.446 -0.372 1.00 91.81 94 ASP A C 1
ATOM 760 O O . ASP A 1 94 ? -13.745 -7.726 0.596 1.00 91.81 94 ASP A O 1
ATOM 764 N N . ILE A 1 95 ? -11.866 -6.815 -0.241 1.00 92.19 95 ILE A N 1
ATOM 765 C CA . ILE A 1 95 ? -11.299 -6.424 1.057 1.00 92.19 95 ILE A CA 1
ATOM 766 C C . ILE A 1 95 ? -12.131 -5.300 1.665 1.00 92.19 95 ILE A C 1
ATOM 768 O O . ILE A 1 95 ? -12.367 -5.272 2.870 1.00 92.19 95 ILE A O 1
ATOM 772 N N . LEU A 1 96 ? -12.636 -4.400 0.826 1.00 92.06 96 LEU A N 1
ATOM 773 C CA . LEU A 1 96 ? -13.446 -3.281 1.264 1.00 92.06 96 LEU A CA 1
ATOM 774 C C . LEU A 1 96 ? -14.746 -3.728 1.940 1.00 92.06 96 LEU A C 1
ATOM 776 O O . LEU A 1 96 ? -15.088 -3.217 2.999 1.00 92.06 96 LEU A O 1
ATOM 780 N N . ARG A 1 97 ? -15.434 -4.738 1.395 1.00 91.75 97 ARG A N 1
ATOM 781 C CA . ARG A 1 97 ? -16.627 -5.321 2.035 1.00 91.75 97 ARG A CA 1
ATOM 782 C C . ARG A 1 97 ? -16.313 -5.892 3.417 1.00 91.75 97 ARG A C 1
ATOM 784 O O . ARG A 1 97 ? -17.137 -5.766 4.320 1.00 91.75 97 ARG A O 1
ATOM 791 N N . LEU A 1 98 ? -15.149 -6.524 3.581 1.00 91.25 98 LEU A N 1
ATOM 792 C CA . LEU A 1 98 ? -14.689 -7.039 4.875 1.00 91.25 98 LEU A CA 1
ATOM 793 C C . LEU A 1 98 ? -14.401 -5.887 5.843 1.00 91.25 98 LEU A C 1
ATOM 795 O O . LEU A 1 98 ? -14.891 -5.905 6.969 1.00 91.25 98 LEU A O 1
ATOM 799 N N . LEU A 1 99 ? -13.698 -4.854 5.374 1.00 91.81 99 LEU A N 1
ATOM 800 C CA . LEU A 1 99 ? -13.410 -3.647 6.143 1.00 91.81 99 LEU A CA 1
ATOM 801 C C . LEU A 1 99 ? -14.698 -2.964 6.618 1.00 91.81 99 LEU A C 1
ATOM 803 O O . LEU A 1 99 ? -14.853 -2.726 7.811 1.00 91.81 99 LEU A O 1
ATOM 807 N N . THR A 1 100 ? -15.659 -2.710 5.725 1.00 92.12 100 THR A N 1
ATOM 808 C CA . THR A 1 100 ? -16.942 -2.087 6.080 1.00 92.12 100 THR A CA 1
ATOM 809 C C . THR A 1 100 ? -17.700 -2.915 7.116 1.00 92.12 100 THR A C 1
ATOM 811 O O . THR A 1 100 ? -18.230 -2.359 8.077 1.00 92.12 100 THR A O 1
ATOM 814 N N . LYS A 1 101 ? -17.735 -4.246 6.968 1.00 91.75 101 LYS A N 1
ATOM 815 C CA . LYS A 1 101 ? -18.375 -5.146 7.943 1.00 91.75 101 LYS A CA 1
ATOM 816 C C . LYS A 1 101 ? -17.752 -5.041 9.332 1.00 91.75 101 LYS A C 1
ATOM 818 O O . LYS A 1 101 ? -18.491 -5.096 10.315 1.00 91.75 101 LYS A O 1
ATOM 823 N N . THR A 1 102 ? -16.431 -4.886 9.411 1.00 90.38 102 THR A N 1
ATOM 824 C CA . THR A 1 102 ? -15.722 -4.717 10.685 1.00 90.38 102 THR A CA 1
ATOM 825 C C . THR A 1 102 ? -15.941 -3.334 11.276 1.00 90.38 102 THR A C 1
ATOM 827 O O . THR A 1 102 ? -16.292 -3.244 12.448 1.00 90.38 102 THR A O 1
ATOM 830 N N . LEU A 1 103 ? -15.840 -2.273 10.470 1.00 88.62 103 LEU A N 1
ATOM 831 C CA . LEU A 1 103 ? -16.066 -0.898 10.926 1.00 88.62 103 LEU A CA 1
ATOM 832 C C . LEU A 1 103 ? -17.506 -0.657 11.416 1.00 88.62 103 LEU A C 1
ATOM 834 O O . LEU A 1 103 ? -17.719 0.157 12.307 1.00 88.62 103 LEU A O 1
ATOM 838 N N . THR A 1 104 ? -18.488 -1.373 10.858 1.00 87.88 104 THR A N 1
ATOM 839 C CA . THR A 1 104 ? -19.915 -1.274 11.234 1.00 87.88 104 THR A CA 1
ATOM 840 C C . THR A 1 104 ? -20.343 -2.249 12.336 1.00 87.88 104 THR A C 1
ATOM 842 O O . THR A 1 104 ? -21.527 -2.312 12.655 1.00 87.88 104 THR A O 1
ATOM 845 N N . HIS A 1 105 ? -19.413 -3.013 12.924 1.00 83.38 105 HIS A N 1
ATOM 846 C CA . HIS A 1 105 ? -19.701 -4.021 13.955 1.00 83.38 105 HIS A CA 1
ATOM 847 C C . HIS A 1 105 ? -20.806 -5.022 13.562 1.00 83.38 105 HIS A C 1
ATOM 849 O O . HIS A 1 105 ? -21.667 -5.379 14.366 1.00 83.38 105 HIS A O 1
ATOM 855 N N . SER A 1 106 ? -20.791 -5.501 12.315 1.00 84.38 106 SER A N 1
ATOM 856 C CA . SER A 1 106 ? -21.739 -6.535 11.882 1.00 84.38 106 SER A CA 1
ATOM 857 C C . SER A 1 106 ? -21.501 -7.875 12.603 1.00 84.38 106 SER A C 1
ATOM 859 O O . SER A 1 106 ? -20.374 -8.212 12.961 1.00 84.38 106 SER A O 1
ATOM 861 N N . ALA A 1 107 ? -22.548 -8.688 12.780 1.00 74.38 107 ALA A N 1
ATOM 862 C CA . ALA A 1 107 ? -22.451 -9.976 13.486 1.00 74.38 107 ALA A CA 1
ATOM 863 C C . ALA A 1 107 ? -21.509 -10.999 12.809 1.00 74.38 107 ALA A C 1
ATOM 865 O O . ALA A 1 107 ? -21.038 -11.931 13.452 1.00 74.38 107 ALA A O 1
ATOM 866 N N . THR A 1 108 ? -21.221 -10.820 11.517 1.00 82.31 108 THR A N 1
ATOM 867 C CA . THR A 1 108 ? -20.292 -11.647 10.722 1.00 82.31 108 THR A CA 1
ATOM 868 C C . THR A 1 108 ? -18.997 -10.883 10.407 1.00 82.31 108 THR A C 1
ATOM 870 O O . THR A 1 108 ? -18.361 -11.119 9.379 1.00 82.31 108 THR A O 1
ATOM 873 N N . ALA A 1 109 ? -18.637 -9.898 11.233 1.00 80.94 109 ALA A N 1
ATOM 874 C CA . ALA A 1 109 ? -17.446 -9.089 11.027 1.00 80.94 109 ALA A CA 1
ATOM 875 C C . ALA A 1 109 ? -16.164 -9.919 11.215 1.00 80.94 109 ALA A C 1
ATOM 877 O O . ALA A 1 109 ? -16.001 -10.544 12.267 1.00 80.94 109 ALA A O 1
ATOM 878 N N . PRO A 1 110 ? -15.230 -9.890 10.248 1.00 82.88 110 PRO A N 1
ATOM 879 C CA . PRO A 1 110 ? -13.905 -10.457 10.445 1.00 82.88 110 PRO A CA 1
ATOM 880 C C . PRO A 1 110 ? -13.127 -9.663 11.497 1.00 82.88 110 PRO A C 1
ATOM 882 O O . PRO A 1 110 ? -13.384 -8.477 11.752 1.00 82.88 110 PRO A O 1
ATOM 885 N N . ASN A 1 111 ? -12.140 -10.316 12.105 1.00 88.25 111 ASN A N 1
ATOM 886 C CA . ASN A 1 111 ? -11.263 -9.661 13.068 1.00 88.25 111 ASN A CA 1
ATOM 887 C C . ASN A 1 111 ? -10.391 -8.617 12.347 1.00 88.25 111 ASN A C 1
ATOM 889 O O . ASN A 1 111 ? -9.967 -8.820 11.211 1.00 88.25 111 ASN A O 1
ATOM 893 N N . ALA A 1 112 ? -10.039 -7.516 13.009 1.00 87.75 112 ALA A N 1
ATOM 894 C CA . ALA A 1 112 ? -9.137 -6.518 12.434 1.00 87.75 112 ALA A CA 1
ATOM 895 C C . ALA A 1 112 ? -7.781 -7.110 11.996 1.00 87.75 112 ALA A C 1
ATOM 897 O O . ALA A 1 112 ? -7.184 -6.652 11.023 1.00 87.75 112 ALA A O 1
ATOM 898 N N . ARG A 1 113 ? -7.322 -8.178 12.667 1.00 91.56 113 ARG A N 1
ATOM 899 C CA . ARG A 1 113 ? -6.136 -8.944 12.248 1.00 91.56 113 ARG A CA 1
ATOM 900 C C . ARG A 1 113 ? -6.310 -9.609 10.882 1.00 91.56 113 ARG A C 1
ATOM 902 O O . ARG A 1 113 ? -5.375 -9.637 10.091 1.00 91.56 113 ARG A O 1
ATOM 909 N N . GLU A 1 114 ? -7.495 -10.139 10.600 1.00 91.81 114 GLU A N 1
ATOM 910 C CA . GLU A 1 114 ? -7.804 -10.779 9.318 1.00 91.81 114 GLU A CA 1
ATOM 911 C C . GLU A 1 114 ? -7.830 -9.741 8.196 1.00 91.81 114 GLU A C 1
ATOM 913 O O . GLU A 1 114 ? -7.295 -9.990 7.120 1.00 91.81 114 GLU A O 1
ATOM 918 N N . ILE A 1 115 ? -8.349 -8.535 8.457 1.00 91.56 115 ILE A N 1
ATOM 919 C CA . ILE A 1 115 ? -8.287 -7.431 7.488 1.00 91.56 115 ILE A CA 1
ATOM 920 C C . ILE A 1 115 ? -6.838 -7.052 7.185 1.00 91.56 115 ILE A C 1
ATOM 922 O O . ILE A 1 115 ? -6.471 -6.972 6.014 1.00 91.56 115 ILE A O 1
ATOM 926 N N . LEU A 1 116 ? -6.004 -6.852 8.212 1.00 91.50 116 LEU A N 1
ATOM 927 C CA . LEU A 1 116 ? -4.581 -6.552 8.016 1.00 91.50 116 LEU A CA 1
ATOM 928 C C . LEU A 1 116 ? -3.878 -7.645 7.210 1.00 91.50 116 LEU A C 1
ATOM 930 O O . LEU A 1 116 ? -3.051 -7.339 6.354 1.00 91.50 116 LEU A O 1
ATOM 934 N N . TRP A 1 117 ? -4.242 -8.907 7.434 1.00 93.31 117 TRP A N 1
ATOM 935 C CA . TRP A 1 117 ? -3.742 -10.027 6.647 1.00 93.31 117 TRP A CA 1
ATOM 936 C C . TRP A 1 117 ? -4.185 -9.959 5.178 1.00 93.31 117 TRP A C 1
ATOM 938 O O . TRP A 1 117 ? -3.343 -10.059 4.289 1.00 93.31 117 TRP A O 1
ATOM 948 N N . HIS A 1 118 ? -5.468 -9.709 4.897 1.00 91.50 118 HIS A N 1
ATOM 949 C CA . HIS A 1 118 ? -5.970 -9.560 3.525 1.00 91.50 118 HIS A CA 1
ATOM 950 C C . HIS A 1 118 ? -5.328 -8.379 2.787 1.00 91.50 118 HIS A C 1
ATOM 952 O O . HIS A 1 118 ? -4.961 -8.506 1.619 1.00 91.50 118 HIS A O 1
ATOM 958 N N . VAL A 1 119 ? -5.159 -7.242 3.468 1.00 92.00 119 VAL A N 1
ATOM 959 C CA . VAL A 1 119 ? -4.483 -6.059 2.918 1.00 92.00 119 VAL A CA 1
ATOM 960 C C . VAL A 1 119 ? -3.013 -6.365 2.641 1.00 92.00 119 VAL A C 1
ATOM 962 O O . VAL A 1 119 ? -2.528 -6.064 1.553 1.00 92.00 119 VAL A O 1
ATOM 965 N N . ARG A 1 120 ? -2.312 -7.020 3.576 1.00 91.56 120 ARG A N 1
ATOM 966 C CA . ARG A 1 120 ? -0.921 -7.454 3.390 1.00 91.56 120 ARG A CA 1
ATOM 967 C C . ARG A 1 120 ? -0.785 -8.381 2.185 1.00 91.56 120 ARG A C 1
ATOM 969 O O . ARG A 1 120 ? 0.062 -8.129 1.336 1.00 91.56 120 ARG A O 1
ATOM 976 N N . LYS A 1 121 ? -1.641 -9.401 2.084 1.00 92.62 121 LYS A N 1
ATOM 977 C CA . LYS A 1 121 ? -1.671 -10.337 0.954 1.00 92.62 121 LYS A CA 1
ATOM 978 C C . LYS A 1 121 ? -1.880 -9.606 -0.373 1.00 92.62 121 LYS A C 1
ATOM 980 O O . LYS A 1 121 ? -1.237 -9.937 -1.359 1.00 92.62 121 LYS A O 1
ATOM 985 N N . HIS A 1 122 ? -2.748 -8.597 -0.403 1.00 91.31 122 HIS A N 1
ATOM 986 C CA . HIS A 1 122 ? -2.991 -7.814 -1.612 1.00 91.31 122 HIS A CA 1
ATOM 987 C C . HIS A 1 122 ? -1.822 -6.895 -1.994 1.00 91.31 122 HIS A C 1
ATOM 989 O O . HIS A 1 122 ? -1.541 -6.737 -3.177 1.00 91.31 122 HIS A O 1
ATOM 995 N N . LEU A 1 123 ? -1.151 -6.282 -1.015 1.00 90.94 123 LEU A N 1
ATOM 996 C CA . LEU A 1 123 ? -0.077 -5.318 -1.268 1.00 90.94 123 LEU A CA 1
ATOM 997 C C . LEU A 1 123 ? 1.291 -5.969 -1.515 1.00 90.94 123 LEU A C 1
ATOM 999 O O . LEU A 1 123 ? 2.060 -5.459 -2.326 1.00 90.94 123 LEU A O 1
ATOM 1003 N N . LEU A 1 124 ? 1.605 -7.050 -0.798 1.00 89.25 124 LEU A N 1
ATOM 1004 C CA . LEU A 1 124 ? 2.914 -7.714 -0.824 1.00 89.25 124 LEU A CA 1
ATOM 1005 C C . LEU A 1 124 ? 2.910 -9.047 -1.576 1.00 89.25 124 LEU A C 1
ATOM 1007 O O . LEU A 1 124 ? 3.982 -9.611 -1.763 1.00 89.25 124 LEU A O 1
ATOM 1011 N N . GLU A 1 125 ? 1.738 -9.557 -1.973 1.00 87.94 125 GLU A N 1
ATOM 1012 C CA . GLU A 1 125 ? 1.589 -10.875 -2.617 1.00 87.94 125 GLU A CA 1
ATOM 1013 C C . GLU A 1 125 ? 2.187 -12.022 -1.762 1.00 87.94 125 GLU A C 1
ATOM 1015 O O . GLU A 1 125 ? 2.568 -13.072 -2.270 1.00 87.94 125 GLU A O 1
ATOM 1020 N N . ASP A 1 126 ? 2.254 -11.818 -0.440 1.00 87.06 126 ASP A N 1
ATOM 1021 C CA . ASP A 1 126 ? 2.901 -12.697 0.541 1.00 87.06 126 ASP A CA 1
ATOM 1022 C C . ASP A 1 126 ? 1.879 -13.266 1.542 1.00 87.06 126 ASP A C 1
ATOM 1024 O O . ASP A 1 126 ? 1.098 -12.524 2.145 1.00 87.06 126 ASP A O 1
ATOM 1028 N N . GLU A 1 127 ? 1.918 -14.588 1.743 1.00 86.12 127 GLU A N 1
ATOM 1029 C CA . GLU A 1 127 ? 1.040 -15.346 2.651 1.00 86.12 127 GLU A CA 1
ATOM 1030 C C . GLU A 1 127 ? 1.780 -16.002 3.829 1.00 86.12 127 GLU A C 1
ATOM 1032 O O . GLU A 1 127 ? 1.182 -16.762 4.590 1.00 86.12 127 GLU A O 1
ATOM 1037 N N . THR A 1 128 ? 3.074 -15.726 4.004 1.00 89.44 128 THR A N 1
ATOM 1038 C CA . THR A 1 128 ? 3.896 -16.387 5.034 1.00 89.44 128 THR A CA 1
ATOM 1039 C C . THR A 1 128 ? 3.436 -16.096 6.465 1.00 89.44 128 THR A C 1
ATOM 1041 O O . THR A 1 128 ? 3.513 -16.976 7.322 1.00 89.44 128 THR A O 1
ATOM 1044 N N . LEU A 1 129 ? 2.935 -14.884 6.725 1.00 88.56 129 LEU A N 1
ATOM 1045 C CA . LEU A 1 129 ? 2.472 -14.453 8.044 1.00 88.56 129 LEU A CA 1
ATOM 1046 C C . LEU A 1 129 ? 1.001 -14.826 8.257 1.00 88.56 129 LEU A C 1
ATOM 1048 O O . LEU A 1 129 ? 0.143 -14.455 7.453 1.00 88.56 129 LEU A O 1
ATOM 1052 N N . LYS A 1 130 ? 0.676 -15.481 9.376 1.00 90.12 130 LYS A N 1
ATOM 1053 C CA . LYS A 1 130 ? -0.722 -15.789 9.732 1.00 90.12 130 LYS A CA 1
ATOM 1054 C C . LYS A 1 130 ? -1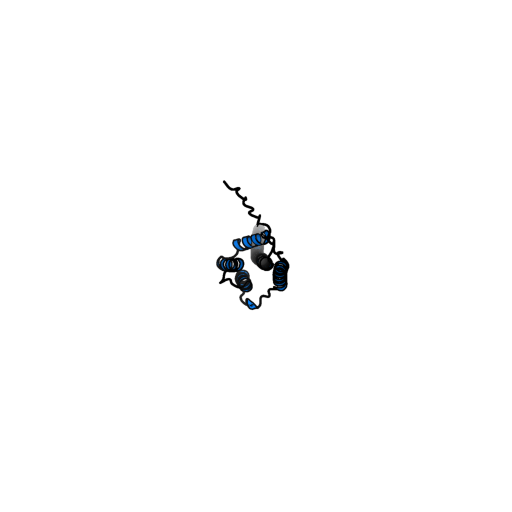.388 -14.611 10.438 1.00 90.12 130 LYS A C 1
ATOM 1056 O O . LYS A 1 130 ? -0.758 -13.885 11.203 1.00 90.12 130 LYS A O 1
ATOM 1061 N N . SER A 1 131 ? -2.706 -14.464 10.286 1.00 88.69 131 SER A N 1
ATOM 1062 C CA . SER A 1 1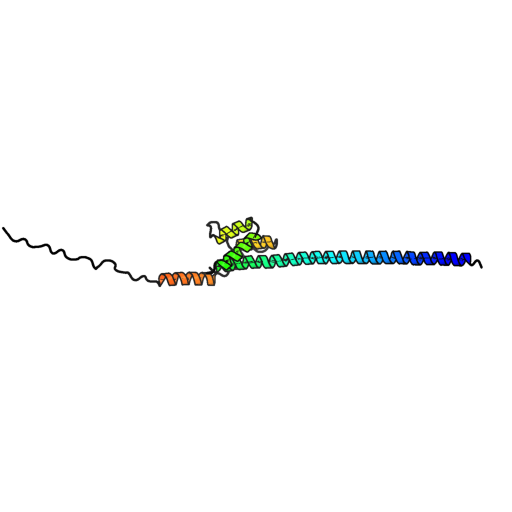31 ? -3.466 -13.392 10.956 1.00 88.69 131 SER A CA 1
ATOM 1063 C C . SER A 1 131 ? -3.346 -13.437 12.489 1.00 88.69 131 SER A C 1
ATOM 1065 O O . SER A 1 131 ? -3.389 -12.403 13.149 1.00 88.69 131 SER A O 1
ATOM 1067 N N . SER A 1 132 ? -3.153 -14.621 13.082 1.00 88.88 132 SER A N 1
ATOM 1068 C CA . SER A 1 132 ? -2.986 -14.792 14.532 1.00 88.88 132 SER A CA 1
ATOM 1069 C C . SER A 1 132 ? -1.697 -14.181 15.088 1.00 88.88 132 SER A C 1
ATOM 1071 O O . SER A 1 132 ? -1.675 -13.814 16.261 1.00 88.88 132 SER A O 1
ATOM 1073 N N . GLU A 1 133 ? -0.655 -14.056 14.263 1.00 90.31 133 GLU A N 1
ATOM 1074 C CA . GLU A 1 133 ? 0.673 -13.546 14.643 1.00 90.31 133 GLU A CA 1
ATOM 1075 C C . GLU A 1 133 ? 0.709 -12.013 14.716 1.00 90.31 133 GLU A C 1
ATOM 1077 O O . GLU A 1 133 ? 1.631 -11.429 15.280 1.00 90.31 133 GLU A O 1
ATOM 1082 N N . ILE A 1 134 ? -0.322 -11.347 14.189 1.00 89.00 134 ILE A N 1
ATOM 1083 C CA . ILE A 1 134 ? -0.452 -9.893 14.232 1.00 89.00 134 ILE A CA 1
ATOM 1084 C C . ILE A 1 134 ? -0.806 -9.456 15.658 1.00 89.00 134 ILE A C 1
ATOM 1086 O O . ILE A 1 134 ? -1.856 -9.812 16.206 1.00 89.00 134 ILE A O 1
ATOM 1090 N N . VAL A 1 135 ? 0.067 -8.646 16.253 1.00 90.12 135 VAL A N 1
ATOM 1091 C CA . VAL A 1 135 ? -0.103 -8.110 17.607 1.00 90.12 135 VAL A CA 1
ATOM 1092 C C . VAL A 1 135 ? -0.951 -6.841 17.563 1.00 90.12 135 VAL A C 1
ATOM 1094 O O . VAL A 1 135 ? -0.690 -5.930 16.786 1.00 90.12 135 VAL A O 1
ATOM 1097 N N . ILE A 1 136 ? -1.967 -6.783 18.425 1.00 87.62 136 ILE A N 1
ATOM 1098 C CA . ILE A 1 136 ? -2.815 -5.604 18.630 1.00 87.62 136 ILE A CA 1
ATOM 1099 C C . ILE A 1 136 ? -2.872 -5.337 20.129 1.00 87.62 136 ILE A C 1
ATOM 1101 O O . ILE A 1 136 ? -3.307 -6.204 20.892 1.00 87.62 136 ILE A O 1
ATOM 1105 N N . PHE A 1 137 ? -2.455 -4.144 20.540 1.00 87.12 137 PHE A N 1
ATOM 1106 C CA . PHE A 1 137 ? -2.520 -3.707 21.930 1.00 87.12 137 PHE A CA 1
ATOM 1107 C C . PHE A 1 137 ? -3.905 -3.124 22.230 1.00 87.12 137 PHE A C 1
ATOM 1109 O O . PHE A 1 137 ? -4.353 -2.213 21.545 1.00 87.12 137 PHE A O 1
ATOM 1116 N N . LYS A 1 138 ? -4.588 -3.645 23.258 1.00 81.88 138 LYS A N 1
ATOM 1117 C CA . LYS A 1 138 ? -5.950 -3.212 23.645 1.00 81.88 138 LYS A CA 1
ATOM 1118 C C . LYS A 1 138 ? -6.026 -2.470 24.981 1.00 81.88 138 LYS A C 1
ATOM 1120 O O . LYS A 1 138 ? -7.076 -1.933 25.326 1.00 81.88 138 LYS A O 1
ATOM 1125 N N . GLN A 1 139 ? -4.912 -2.389 25.705 1.00 84.56 139 GLN A N 1
ATOM 1126 C CA . GLN A 1 139 ? -4.849 -1.915 27.093 1.00 84.56 139 GLN A CA 1
ATOM 1127 C C . GLN A 1 139 ? -5.458 -0.519 27.283 1.00 84.56 139 GLN A C 1
ATOM 1129 O O . GLN A 1 139 ? -6.188 -0.287 28.245 1.00 84.56 139 GLN A O 1
ATOM 1134 N N . GLU A 1 140 ? -5.193 0.419 26.369 1.00 80.38 140 GLU A N 1
ATOM 1135 C CA . GLU A 1 140 ? -5.716 1.783 26.488 1.00 80.38 140 GLU A CA 1
ATOM 1136 C C . GLU A 1 140 ? -7.221 1.858 26.202 1.00 80.38 140 GLU A C 1
ATOM 1138 O O . GLU A 1 140 ? -7.959 2.470 26.976 1.00 80.38 140 GLU A O 1
ATOM 1143 N N . SER A 1 141 ? -7.687 1.185 25.145 1.00 77.50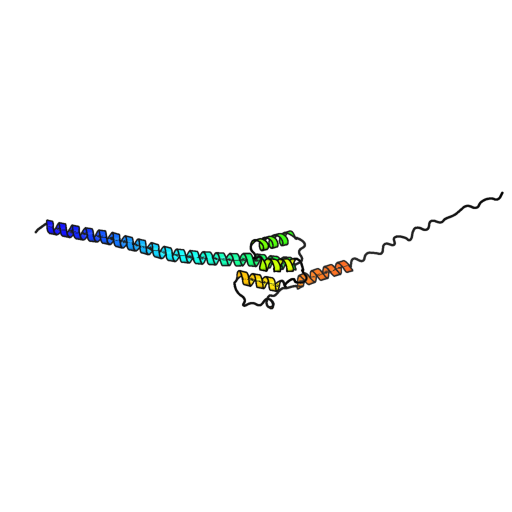 141 SER A N 1
ATOM 1144 C CA . SER A 1 141 ? -9.112 1.117 24.794 1.00 77.50 141 SER A CA 1
ATOM 1145 C C . SER A 1 141 ? -9.945 0.500 25.925 1.00 77.50 141 SER A C 1
ATOM 1147 O O . SER A 1 141 ? -10.974 1.049 26.320 1.00 77.50 141 SER A O 1
ATOM 1149 N N . GLU A 1 142 ? -9.444 -0.577 26.538 1.00 81.12 142 GLU A N 1
ATOM 1150 C CA . GLU A 1 142 ? -10.073 -1.238 27.682 1.00 81.12 142 GLU A CA 1
ATOM 1151 C C . GLU A 1 142 ? -10.096 -0.323 28.911 1.00 81.12 142 GLU A C 1
ATOM 1153 O O . GLU A 1 142 ? -11.117 -0.217 29.592 1.00 81.12 142 GLU A O 1
ATOM 1158 N N . ARG A 1 143 ? -9.003 0.410 29.168 1.00 84.19 143 ARG A N 1
ATOM 1159 C CA . ARG A 1 143 ? -8.924 1.377 30.272 1.00 84.19 143 ARG A CA 1
ATOM 1160 C C . ARG A 1 143 ? -9.912 2.531 30.101 1.00 84.19 143 ARG A C 1
ATOM 1162 O O . ARG A 1 143 ? -10.521 2.946 31.088 1.00 84.19 143 ARG A O 1
ATOM 1169 N N . ARG A 1 144 ? -10.075 3.0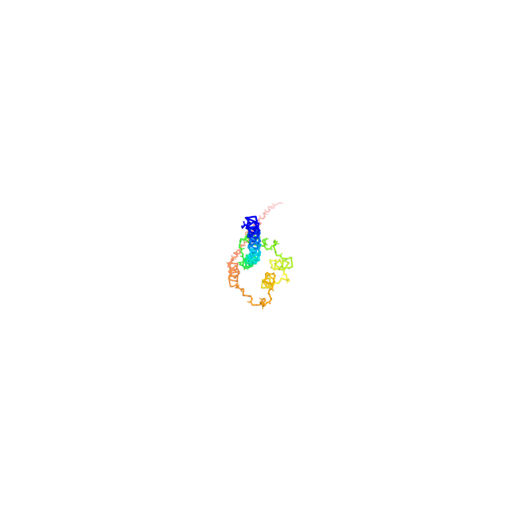59 28.883 1.00 80.69 144 ARG A N 1
ATOM 1170 C CA . ARG A 1 144 ? -11.051 4.121 28.578 1.00 80.69 144 ARG A CA 1
ATOM 1171 C C . ARG A 1 144 ? -12.482 3.620 28.744 1.00 80.69 144 ARG A C 1
ATOM 1173 O O . ARG A 1 144 ? -13.252 4.249 29.465 1.00 80.69 144 ARG A O 1
ATOM 1180 N N . ALA A 1 145 ? -12.803 2.454 28.182 1.00 81.94 145 ALA A N 1
ATOM 1181 C CA . ALA A 1 145 ? -14.118 1.834 28.333 1.00 81.94 145 ALA A CA 1
ATOM 1182 C C . ALA A 1 145 ? -14.460 1.553 29.808 1.00 81.94 145 ALA A C 1
ATOM 1184 O O . ALA A 1 145 ? -15.584 1.789 30.249 1.00 81.94 145 ALA A O 1
ATOM 1185 N N . PHE A 1 146 ? -13.485 1.094 30.599 1.00 85.31 146 PHE A N 1
ATOM 1186 C CA . PHE A 1 146 ? -13.658 0.885 32.035 1.00 85.31 146 PHE A CA 1
ATOM 1187 C C . PHE A 1 146 ? -13.910 2.199 32.790 1.00 85.31 146 PHE A C 1
ATOM 1189 O O . PHE A 1 146 ? -14.817 2.268 33.619 1.00 85.31 146 PHE A O 1
ATOM 1196 N N . ARG A 1 147 ? -13.150 3.261 32.484 1.00 86.00 147 ARG A N 1
ATOM 1197 C CA . ARG A 1 147 ? -13.358 4.589 33.085 1.00 86.00 147 ARG A CA 1
ATOM 1198 C C . ARG A 1 147 ? -14.741 5.158 32.773 1.00 86.00 147 ARG A C 1
ATOM 1200 O O . ARG A 1 147 ? -15.374 5.657 33.695 1.00 86.00 147 ARG A O 1
ATOM 1207 N N . ALA A 1 148 ? -15.212 5.034 31.531 1.00 85.19 148 ALA A N 1
ATOM 1208 C CA . ALA A 1 148 ? -16.542 5.495 31.126 1.00 85.19 148 ALA A CA 1
ATOM 1209 C C . ALA A 1 148 ? -17.660 4.808 31.937 1.00 85.19 148 ALA A C 1
ATOM 1211 O O . ALA A 1 148 ? -18.521 5.473 32.511 1.00 85.19 148 ALA A O 1
ATOM 1212 N N . LYS A 1 149 ? -17.574 3.480 32.102 1.00 86.38 149 LYS A N 1
ATOM 1213 C CA . LYS A 1 149 ? -18.518 2.715 32.936 1.00 86.38 149 LYS A CA 1
ATOM 1214 C C . LYS A 1 149 ? -18.491 3.140 34.406 1.00 86.38 149 LYS A C 1
ATOM 1216 O O . LYS A 1 149 ? -19.535 3.216 35.049 1.00 86.38 149 LYS A O 1
ATOM 1221 N N . MET A 1 150 ? -17.305 3.417 34.951 1.00 86.81 150 MET A N 1
ATOM 1222 C CA . MET A 1 150 ? -17.162 3.884 36.335 1.00 86.81 150 MET A CA 1
ATOM 1223 C C . MET A 1 150 ? -17.740 5.291 36.526 1.00 86.81 150 MET A C 1
ATOM 1225 O O . MET A 1 150 ? -18.398 5.534 37.536 1.00 86.81 150 MET A O 1
ATOM 1229 N N . SER A 1 151 ? -17.553 6.203 35.563 1.00 84.38 151 SER A N 1
ATOM 1230 C CA . SER A 1 151 ? -18.182 7.528 35.624 1.00 84.38 151 SER A CA 1
ATOM 1231 C C . SER A 1 151 ? -19.707 7.439 35.583 1.00 84.38 151 SER A C 1
ATOM 1233 O O . SER A 1 151 ? -20.365 8.070 36.409 1.00 84.38 151 SER A O 1
ATOM 1235 N N . GLU A 1 152 ? -20.271 6.595 34.715 1.00 83.75 152 GLU A N 1
ATOM 1236 C CA . GLU A 1 152 ? -21.721 6.366 34.647 1.00 83.75 152 GLU A CA 1
ATOM 1237 C C . GLU A 1 152 ? -22.272 5.835 35.978 1.00 83.75 152 GLU A C 1
ATOM 1239 O O . GLU A 1 152 ? -23.232 6.389 36.504 1.00 83.75 152 GLU A O 1
ATOM 1244 N N . MET A 1 153 ? -21.613 4.841 36.587 1.00 79.44 153 MET A N 1
ATOM 1245 C CA . MET A 1 153 ? -22.010 4.309 37.901 1.00 79.44 153 MET A CA 1
ATOM 1246 C C . MET A 1 153 ? -21.882 5.327 39.043 1.00 79.44 153 MET A C 1
ATOM 1248 O O . MET A 1 153 ? -22.671 5.288 39.985 1.00 79.44 153 MET A O 1
ATOM 1252 N N . SER A 1 154 ? -20.906 6.237 38.981 1.00 75.38 154 SER A N 1
ATOM 1253 C CA . SER A 1 154 ? -20.720 7.280 40.002 1.00 75.38 154 SER A CA 1
ATOM 1254 C C . SER A 1 154 ? -21.728 8.429 39.902 1.00 75.38 154 SER A C 1
ATOM 1256 O O . SER A 1 154 ? -21.893 9.188 40.859 1.00 75.38 154 SER A O 1
ATOM 1258 N N . THR A 1 155 ? -22.431 8.549 38.771 1.00 70.62 155 THR A N 1
ATOM 1259 C CA . THR A 1 155 ? -23.451 9.580 38.557 1.00 70.62 155 THR A CA 1
ATOM 1260 C C . THR A 1 155 ? -24.758 9.136 39.221 1.00 70.62 155 THR A C 1
ATOM 1262 O O . THR A 1 155 ? -25.726 8.758 38.570 1.00 70.62 155 THR A O 1
ATOM 1265 N N . PHE A 1 156 ? -24.775 9.127 40.555 1.00 66.75 156 PHE A N 1
ATOM 1266 C CA . PHE A 1 156 ? -25.972 8.854 41.345 1.00 66.75 156 PHE A CA 1
ATOM 1267 C C . PHE A 1 156 ? -27.002 9.957 41.075 1.00 66.75 156 PHE A C 1
ATOM 1269 O O . PHE A 1 156 ? -26.811 11.099 41.491 1.00 66.75 156 PHE A O 1
ATOM 1276 N N . THR A 1 157 ? -28.090 9.645 40.370 1.00 62.50 157 THR A N 1
ATOM 1277 C CA . THR A 1 157 ? -29.224 10.566 40.247 1.00 62.50 157 THR A CA 1
ATOM 1278 C C . THR A 1 157 ? -29.923 10.636 41.606 1.00 62.50 157 THR A C 1
ATOM 1280 O O . THR A 1 157 ? -30.511 9.629 42.016 1.00 62.50 157 THR A O 1
ATOM 1283 N N . PRO A 1 158 ? -29.877 11.764 42.343 1.00 62.78 158 PRO A N 1
ATOM 1284 C CA . PRO A 1 158 ? -30.638 11.875 43.576 1.00 62.78 158 PRO A CA 1
ATOM 1285 C C . PRO A 1 158 ? -32.124 11.733 43.239 1.00 62.78 158 PRO A C 1
ATOM 1287 O O . PRO A 1 158 ? -32.630 12.402 42.338 1.00 62.78 158 PRO A O 1
ATOM 1290 N N . PHE A 1 159 ? -32.813 10.839 43.951 1.00 61.25 159 PHE A N 1
ATOM 1291 C CA . PHE A 1 159 ? -34.262 10.682 43.864 1.00 61.25 159 PHE A CA 1
ATOM 1292 C C . PHE A 1 159 ? -34.911 12.055 44.081 1.00 61.25 159 PHE A C 1
ATOM 1294 O O . PHE A 1 159 ? -34.820 12.617 45.171 1.00 61.25 159 PHE A O 1
ATOM 1301 N N . THR A 1 160 ? -35.548 12.614 43.055 1.00 59.78 160 THR A N 1
ATOM 1302 C CA . THR A 1 160 ? -36.394 13.798 43.200 1.00 59.78 160 THR A CA 1
ATOM 1303 C C . THR A 1 160 ? -37.779 13.330 43.655 1.00 59.78 160 THR A C 1
ATOM 1305 O O . THR A 1 160 ? -38.480 12.678 42.878 1.00 59.78 160 THR A O 1
ATOM 1308 N N . PRO A 1 161 ? -38.215 13.612 44.901 1.00 56.94 161 PRO A N 1
ATOM 1309 C CA . PRO A 1 161 ? -39.564 13.277 45.340 1.00 56.94 161 PRO A CA 1
ATOM 1310 C C . PRO A 1 161 ? -40.556 14.251 44.694 1.00 56.94 161 PRO A C 1
ATOM 1312 O O . PRO A 1 161 ? -40.958 15.257 45.277 1.00 56.94 161 PRO A O 1
ATOM 1315 N N . VAL A 1 162 ? -40.945 13.968 43.454 1.00 59.91 162 VAL A N 1
ATOM 1316 C CA . VAL A 1 162 ? -42.084 14.624 42.816 1.00 59.91 162 VAL A CA 1
ATOM 1317 C C . VAL A 1 162 ? -43.337 13.938 43.360 1.00 59.91 162 VAL A C 1
ATOM 1319 O O . VAL A 1 162 ? -43.564 12.766 43.079 1.00 59.91 162 VAL A O 1
ATOM 1322 N N . ASN A 1 163 ? -44.127 14.682 44.142 1.00 55.72 163 ASN A N 1
ATOM 1323 C CA . ASN A 1 163 ? -45.435 14.335 44.735 1.00 55.72 163 ASN A CA 1
ATOM 1324 C C . ASN A 1 163 ? -45.441 13.921 46.219 1.00 55.72 163 ASN A C 1
ATOM 1326 O O . ASN A 1 163 ? -45.853 12.822 46.573 1.00 55.72 163 ASN A O 1
ATOM 1330 N N . ALA A 1 164 ? -45.113 14.862 47.110 1.00 53.06 164 ALA A N 1
ATOM 1331 C CA . ALA A 1 164 ? -45.579 14.831 48.507 1.00 53.06 164 ALA A CA 1
ATOM 1332 C C . ALA A 1 164 ? -46.203 16.166 48.975 1.00 53.06 164 ALA A C 1
ATOM 1334 O O . ALA A 1 164 ? -46.365 16.395 50.169 1.00 53.06 164 ALA A O 1
ATOM 1335 N N . LEU A 1 165 ? -46.576 17.060 48.048 1.00 55.25 165 LEU A N 1
ATOM 1336 C CA . LEU A 1 165 ? -47.206 18.349 48.360 1.00 55.25 165 LEU A CA 1
ATOM 1337 C C . LEU A 1 165 ? -48.461 18.546 47.496 1.00 55.25 165 LEU A C 1
ATOM 1339 O O . LEU A 1 165 ? -48.434 19.221 46.471 1.00 55.25 165 LEU A O 1
ATOM 1343 N N . GLY A 1 166 ? -49.568 17.898 47.865 1.00 55.28 166 GLY A N 1
ATOM 1344 C CA . GLY A 1 166 ? -50.751 17.916 47.001 1.00 55.28 166 GLY A CA 1
ATOM 1345 C C . GLY A 1 166 ? -52.071 17.418 47.576 1.00 55.28 166 GLY A C 1
ATOM 1346 O O . GLY A 1 166 ? -52.967 17.145 46.793 1.00 55.28 166 GLY A O 1
ATOM 1347 N N . THR A 1 167 ? -52.256 17.319 48.893 1.00 53.06 167 THR A N 1
ATOM 1348 C CA . THR A 1 167 ? -53.597 17.107 49.473 1.00 53.06 167 THR A CA 1
ATOM 1349 C C . THR A 1 167 ? -54.056 18.387 50.167 1.00 53.06 167 THR A C 1
ATOM 1351 O O . THR A 1 167 ? -53.977 18.524 51.387 1.00 53.06 167 THR A O 1
ATOM 1354 N N . LYS A 1 168 ? -54.499 19.373 49.373 1.00 56.53 168 LYS A N 1
ATOM 1355 C CA . LYS A 1 168 ? -55.233 20.538 49.889 1.00 56.53 168 LYS A CA 1
ATOM 1356 C C . LYS A 1 168 ? -56.592 20.069 50.414 1.00 56.53 168 LYS A C 1
ATOM 1358 O O . LYS A 1 168 ? -57.358 19.439 49.692 1.00 56.53 168 LYS A O 1
ATOM 1363 N N . GLY A 1 169 ? -56.851 20.380 51.682 1.00 52.62 169 GLY A N 1
ATOM 1364 C CA . GLY A 1 169 ? -58.048 19.997 52.418 1.00 52.62 169 GLY A CA 1
ATOM 1365 C C . GLY A 1 169 ? -59.346 20.528 51.809 1.00 52.62 169 GLY A C 1
ATOM 1366 O O . GLY A 1 169 ? -59.464 21.697 51.445 1.00 52.62 169 GLY A O 1
ATOM 1367 N N . HIS A 1 170 ? -60.337 19.646 51.756 1.00 52.25 170 HIS A N 1
ATOM 1368 C CA . HIS A 1 170 ? -61.720 19.958 51.435 1.00 52.25 170 HIS A CA 1
ATOM 1369 C C . HIS A 1 170 ? -62.452 20.292 52.745 1.00 52.25 170 HIS A C 1
ATOM 1371 O O . HIS A 1 170 ? -62.710 19.405 53.554 1.00 52.25 170 HIS A O 1
ATOM 1377 N N . LYS A 1 171 ? -62.752 21.575 52.996 1.00 51.19 171 LYS A N 1
ATOM 1378 C CA . LYS A 1 171 ? -63.591 22.016 54.126 1.00 51.19 171 LYS A CA 1
ATOM 1379 C C . LYS A 1 171 ? -64.913 22.556 53.568 1.00 51.19 171 LYS A C 1
ATOM 1381 O O . LYS A 1 171 ? -65.017 23.727 53.212 1.00 51.19 171 LYS A O 1
ATOM 1386 N N . GLY A 1 172 ? -65.885 21.655 53.416 1.00 50.22 172 GLY A N 1
ATOM 1387 C CA . GLY A 1 172 ? -67.259 21.944 52.997 1.00 50.22 172 GLY A CA 1
ATOM 1388 C C . GLY A 1 172 ? -68.118 22.437 54.165 1.00 50.22 172 GLY A C 1
ATOM 1389 O O . GLY A 1 172 ? -67.951 22.002 55.299 1.00 50.22 172 GLY A O 1
ATOM 1390 N N . LYS A 1 173 ? -68.986 23.401 53.861 1.00 49.31 173 LYS A N 1
ATOM 1391 C CA . LYS A 1 173 ? -69.754 24.282 54.752 1.00 49.31 173 LYS A CA 1
ATOM 1392 C C . LYS A 1 173 ? -70.861 23.572 55.548 1.00 49.31 173 LYS A C 1
ATOM 1394 O O . LYS A 1 173 ? -71.614 22.780 54.991 1.00 49.31 173 LYS A O 1
ATOM 1399 N N . ASN A 1 174 ? -71.035 23.987 56.805 1.00 43.72 174 ASN A N 1
ATOM 1400 C CA . ASN A 1 174 ? -72.263 23.788 57.580 1.00 43.72 174 ASN A CA 1
ATOM 1401 C C . ASN A 1 174 ? -73.417 24.597 56.958 1.00 43.72 174 ASN A C 1
ATOM 1403 O O . ASN A 1 174 ? -73.272 25.799 56.729 1.00 43.72 174 ASN A O 1
ATOM 1407 N N . SER A 1 175 ? -74.554 23.940 56.724 1.00 46.09 175 SER A N 1
ATOM 1408 C CA . SER A 1 175 ? -75.844 24.586 56.439 1.00 46.09 175 SER A CA 1
ATOM 1409 C C . SER A 1 175 ? -76.538 24.972 57.750 1.00 46.09 175 SER A C 1
ATOM 1411 O O . SER A 1 175 ? -76.505 24.171 58.686 1.00 46.09 175 SER A O 1
ATOM 1413 N N . PRO A 1 176 ? -77.198 26.140 57.849 1.00 58.81 176 PRO A N 1
ATOM 1414 C CA . PRO A 1 176 ? -78.146 26.403 58.917 1.00 58.81 176 PRO A CA 1
ATOM 1415 C C . PRO A 1 176 ? -79.546 25.902 58.540 1.00 58.81 176 PRO A C 1
ATOM 1417 O O . PRO A 1 176 ? -79.966 25.959 57.386 1.00 58.81 176 PRO A O 1
ATOM 1420 N N . ALA A 1 177 ? -80.245 25.419 59.560 1.00 48.53 177 ALA A N 1
ATOM 1421 C CA . ALA A 1 177 ? -81.622 24.965 59.522 1.00 48.53 177 ALA A CA 1
ATOM 1422 C C . ALA A 1 177 ? -82.602 26.068 59.089 1.00 48.53 177 ALA A C 1
ATOM 1424 O O . ALA A 1 177 ? -82.532 27.191 59.598 1.00 48.53 177 ALA A O 1
ATOM 1425 N N . ARG A 1 178 ? -83.551 25.697 58.227 1.00 45.81 178 ARG A N 1
ATOM 1426 C CA . ARG A 1 178 ? -84.958 26.113 58.260 1.00 45.81 178 ARG A CA 1
ATOM 1427 C C . ARG A 1 178 ? -85.790 25.210 57.364 1.00 45.81 178 ARG A C 1
ATOM 1429 O O . ARG A 1 178 ? -85.303 24.901 56.257 1.00 45.81 178 ARG A O 1
#